Protein AF-N6UH37-F1 (afdb_monomer_lite)

Secondary structure (DSSP, 8-state):
-------PPP------------------SS----------PPPPPPEE-S-HHHHHHHTTT---SSTTEEEEEEEETTEEEEEEEEE-SSS-EEEEEETT-SBEEEEETTEEEEETT--SEE-SHHHHHHHHHHHHH--TT-TTEEE--

pLDDT: mean 76.35, std 16.7, range [33.88, 93.06]

Radius of gyration: 27.25 Å; chains: 1; bounding box: 60×64×68 Å

Sequence (149 aa):
MAAWKVRTYPGASQIKALKPQFIIKYVPSEPTYFLKMNPLKHPEDGKLKYPFDTLVKDIKNMKLPSPTWKIKVVVKSNKIASIIFTNKCVLERTVSFGAKSEFFEIVIENRPALLLGSPNTFNCVEDIEILLGIIHTINAKDCMIFYKK

Structure (mmCIF, N/CA/C/O backbone):
data_AF-N6UH37-F1
#
_entry.id   AF-N6UH37-F1
#
loop_
_atom_site.group_PDB
_atom_site.id
_atom_site.type_symbol
_atom_site.label_atom_id
_atom_site.label_alt_id
_atom_site.label_comp_id
_atom_site.label_asym_id
_atom_site.label_entity_id
_atom_site.label_seq_id
_atom_site.pdbx_PDB_ins_code
_atom_site.Cartn_x
_atom_site.Cartn_y
_atom_site.Cartn_z
_atom_site.occupancy
_atom_site.B_iso_or_equiv
_atom_site.auth_seq_id
_atom_site.auth_comp_id
_atom_site.auth_asym_id
_atom_site.auth_atom_id
_atom_site.pdbx_PDB_model_num
ATOM 1 N N . MET A 1 1 ? 46.248 26.030 -2.357 1.00 47.31 1 MET A N 1
ATOM 2 C CA . MET A 1 1 ? 45.810 27.246 -3.077 1.00 47.31 1 MET A CA 1
ATOM 3 C C . MET A 1 1 ? 45.948 27.005 -4.574 1.00 47.31 1 MET A C 1
ATOM 5 O O . MET A 1 1 ? 47.053 26.716 -5.003 1.00 47.31 1 MET A O 1
ATOM 9 N N . ALA A 1 2 ? 44.850 27.081 -5.328 1.00 33.88 2 ALA A N 1
ATOM 10 C CA . ALA A 1 2 ? 44.792 27.221 -6.794 1.00 33.88 2 ALA A CA 1
ATOM 11 C C . ALA A 1 2 ? 43.308 27.510 -7.127 1.00 33.88 2 ALA A C 1
ATOM 13 O O . ALA A 1 2 ? 42.466 26.664 -6.856 1.00 33.88 2 ALA A O 1
ATOM 14 N N . ALA A 1 3 ? 42.860 28.751 -7.346 1.00 37.09 3 ALA A N 1
ATOM 15 C CA . ALA A 1 3 ? 43.087 29.693 -8.453 1.00 37.09 3 ALA A CA 1
ATOM 16 C C . ALA A 1 3 ? 42.373 29.268 -9.754 1.00 37.09 3 ALA A C 1
ATOM 18 O O . ALA A 1 3 ? 42.922 28.559 -10.594 1.00 37.09 3 ALA A O 1
ATOM 19 N N . TRP A 1 4 ? 41.125 29.725 -9.895 1.00 34.88 4 TRP A N 1
ATOM 20 C CA . TRP A 1 4 ? 40.298 29.606 -11.097 1.00 34.88 4 TRP A CA 1
ATOM 21 C C . TRP A 1 4 ? 40.790 30.580 -12.174 1.00 34.88 4 TRP A C 1
ATOM 23 O O . TRP A 1 4 ? 41.028 31.752 -11.886 1.00 34.88 4 TRP A O 1
ATOM 33 N N . LYS A 1 5 ? 40.921 30.115 -13.422 1.00 37.03 5 LYS A N 1
ATOM 34 C CA . LYS A 1 5 ? 41.368 30.935 -14.557 1.00 37.03 5 LYS A CA 1
ATOM 35 C C . LYS A 1 5 ? 40.182 31.278 -15.459 1.00 37.03 5 LYS A C 1
ATOM 37 O O . LYS A 1 5 ? 39.749 30.457 -16.261 1.00 37.03 5 LYS A O 1
ATOM 42 N N . VAL A 1 6 ? 39.677 32.503 -15.331 1.00 48.56 6 VAL A N 1
ATOM 43 C CA . VAL A 1 6 ? 38.714 33.103 -16.265 1.00 48.56 6 VAL A CA 1
ATOM 44 C C . VAL A 1 6 ? 39.489 33.591 -17.491 1.00 48.56 6 VAL A C 1
ATOM 46 O O . VAL A 1 6 ? 40.418 34.385 -17.357 1.00 48.56 6 VAL A O 1
ATOM 49 N N . ARG A 1 7 ? 39.140 33.108 -18.690 1.00 42.34 7 ARG A N 1
ATOM 50 C CA . ARG A 1 7 ? 39.620 33.697 -19.950 1.00 42.34 7 ARG A CA 1
ATOM 51 C C . ARG A 1 7 ? 38.678 34.820 -20.363 1.00 42.34 7 ARG A C 1
ATOM 53 O O . ARG A 1 7 ? 37.542 34.557 -20.742 1.00 42.34 7 ARG A O 1
ATOM 60 N N . THR A 1 8 ? 39.177 36.047 -20.344 1.00 50.72 8 THR A N 1
ATOM 61 C CA . THR A 1 8 ? 38.647 37.154 -21.141 1.00 50.72 8 THR A CA 1
ATOM 62 C C . THR A 1 8 ? 39.390 37.194 -22.476 1.00 50.72 8 THR A C 1
ATOM 64 O O . THR A 1 8 ? 40.603 36.989 -22.526 1.00 50.72 8 THR A O 1
ATOM 67 N N . TYR A 1 9 ? 38.660 37.427 -23.568 1.00 40.78 9 TYR A N 1
ATOM 68 C CA . TYR A 1 9 ? 39.246 37.696 -24.881 1.00 40.78 9 TYR A CA 1
ATOM 69 C C . TYR A 1 9 ? 39.223 39.208 -25.148 1.00 40.78 9 TYR A C 1
ATOM 71 O O . TYR A 1 9 ? 38.202 39.847 -24.883 1.00 40.78 9 TYR A O 1
ATOM 79 N N . PRO A 1 10 ? 40.327 39.789 -25.648 1.00 45.75 10 PRO A N 1
ATOM 80 C CA . PRO A 1 10 ? 40.411 41.200 -25.985 1.00 45.75 10 PRO A CA 1
ATOM 81 C C . PRO A 1 10 ? 39.883 41.442 -27.403 1.00 45.75 10 PRO A C 1
ATOM 83 O O . PRO A 1 10 ? 39.994 40.577 -28.270 1.00 45.75 10 PRO A O 1
ATOM 86 N N . GLY A 1 11 ? 39.392 42.654 -27.658 1.00 40.00 11 GLY A N 1
ATOM 87 C CA . GLY A 1 11 ? 39.283 43.179 -29.020 1.00 40.00 11 GLY A CA 1
ATOM 88 C C . GLY A 1 11 ? 37.879 43.598 -29.429 1.00 40.00 11 GLY A C 1
ATOM 89 O O . GLY A 1 11 ? 37.255 42.973 -30.278 1.00 40.00 11 GLY A O 1
ATOM 90 N N . ALA A 1 12 ? 37.415 44.720 -28.882 1.00 48.44 12 ALA A N 1
ATOM 91 C CA . ALA A 1 12 ? 36.450 45.551 -29.582 1.00 48.44 12 ALA A CA 1
ATOM 92 C C . ALA A 1 12 ? 37.168 46.223 -30.761 1.00 48.44 12 ALA A C 1
ATOM 94 O O . ALA A 1 12 ? 38.080 47.015 -30.533 1.00 48.44 12 ALA A O 1
ATOM 95 N N . SER A 1 13 ? 36.770 45.926 -32.001 1.00 46.00 13 SER A N 1
ATOM 96 C CA . SER A 1 13 ? 36.822 46.885 -33.114 1.00 46.00 13 SER A CA 1
ATOM 97 C C . SER A 1 13 ? 36.071 46.387 -34.350 1.00 46.00 13 SER A C 1
ATOM 99 O O . SER A 1 13 ? 36.348 45.322 -34.887 1.00 46.00 13 SER A O 1
ATOM 101 N N . GLN A 1 14 ? 35.182 47.269 -34.812 1.00 42.69 14 GLN A N 1
ATOM 102 C CA . GLN A 1 14 ? 34.480 47.313 -36.098 1.00 42.69 14 GLN A CA 1
ATOM 103 C C . GLN A 1 14 ? 33.295 46.359 -36.301 1.00 42.69 14 GLN A C 1
ATOM 105 O O . GLN A 1 14 ? 33.357 45.352 -37.001 1.00 42.69 14 GLN A O 1
ATOM 110 N N . ILE A 1 15 ? 32.145 46.808 -35.791 1.00 45.28 15 ILE A N 1
ATOM 111 C CA . ILE A 1 15 ? 30.822 46.439 -36.299 1.00 45.28 15 ILE A CA 1
ATOM 112 C C . ILE A 1 15 ? 30.721 46.976 -37.738 1.00 45.28 15 ILE A C 1
ATOM 114 O O . ILE A 1 15 ? 30.307 48.111 -37.969 1.00 45.28 15 ILE A O 1
ATOM 118 N N . LYS A 1 16 ? 31.130 46.177 -38.727 1.00 44.03 16 LYS A N 1
ATOM 119 C CA . LYS A 1 16 ? 30.643 46.358 -40.099 1.00 44.03 16 LYS A CA 1
ATOM 120 C C . LYS A 1 16 ? 29.185 45.919 -40.105 1.00 44.03 16 LYS A C 1
ATOM 122 O O . LYS A 1 16 ? 28.885 44.791 -39.723 1.00 44.03 16 LYS A O 1
ATOM 127 N N . ALA A 1 17 ? 28.295 46.823 -40.505 1.00 49.41 17 ALA A N 1
ATOM 128 C CA . ALA A 1 17 ? 26.868 46.569 -40.636 1.00 49.41 17 ALA A CA 1
ATOM 129 C C . ALA A 1 17 ? 26.623 45.361 -41.557 1.00 49.41 17 ALA A C 1
ATOM 131 O O . ALA A 1 17 ? 26.672 45.464 -42.784 1.00 49.41 17 ALA A O 1
ATOM 132 N N . LEU A 1 18 ? 26.388 44.197 -40.951 1.00 45.81 18 LEU A N 1
ATOM 133 C CA . LEU A 1 18 ? 25.859 43.030 -41.636 1.00 45.81 18 LEU A CA 1
ATOM 134 C C . LEU A 1 18 ? 24.394 43.328 -41.954 1.00 45.81 18 LEU A C 1
ATOM 136 O O . LEU A 1 18 ? 23.593 43.604 -41.063 1.00 45.81 18 LEU A O 1
ATOM 140 N N . LYS A 1 19 ? 24.088 43.324 -43.255 1.00 52.97 19 LYS A N 1
ATOM 141 C CA . LYS A 1 19 ? 22.738 43.446 -43.817 1.00 52.97 19 LYS A CA 1
ATOM 142 C C . LYS A 1 19 ? 21.760 42.555 -43.039 1.00 52.97 19 LYS A C 1
ATOM 144 O O . LYS A 1 19 ? 22.164 41.463 -42.637 1.00 52.97 19 LYS A O 1
ATOM 149 N N . PRO A 1 20 ? 20.499 42.984 -42.853 1.00 48.62 20 PRO A N 1
ATOM 150 C CA . PRO A 1 20 ? 19.528 42.233 -42.072 1.00 48.62 20 PRO A CA 1
ATOM 151 C C . PRO A 1 20 ? 19.396 40.829 -42.661 1.00 48.62 20 PRO A C 1
ATOM 153 O O . PRO A 1 20 ? 18.889 40.650 -43.767 1.00 48.62 20 PRO A O 1
ATOM 156 N N . GLN A 1 21 ? 19.901 39.833 -41.932 1.00 55.97 21 GLN A N 1
ATOM 157 C CA . GLN A 1 21 ? 19.543 38.449 -42.185 1.00 55.97 21 GLN A CA 1
ATOM 158 C C . GLN A 1 21 ? 18.036 38.375 -41.988 1.00 55.97 21 GLN A C 1
ATOM 160 O O . GLN A 1 21 ? 17.519 38.792 -40.951 1.00 55.97 21 GLN A O 1
ATOM 165 N N . PHE A 1 22 ? 17.339 37.932 -43.027 1.00 47.69 22 PHE A N 1
ATOM 166 C CA . PHE A 1 22 ? 15.904 37.726 -43.013 1.00 47.69 22 PHE A CA 1
ATOM 167 C C . PHE A 1 22 ? 15.533 36.941 -41.752 1.00 47.69 22 PHE A C 1
ATOM 169 O O . PHE A 1 22 ? 15.832 35.754 -41.639 1.00 47.69 22 PHE A O 1
ATOM 176 N N . ILE A 1 23 ? 14.892 37.605 -40.789 1.00 52.12 23 ILE A N 1
ATOM 177 C CA . ILE A 1 23 ? 14.191 36.908 -39.720 1.00 52.12 23 ILE A CA 1
ATOM 178 C C . ILE A 1 23 ? 13.000 36.272 -40.422 1.00 52.12 23 ILE A C 1
ATOM 180 O O . ILE A 1 23 ? 11.993 36.937 -40.672 1.00 52.12 23 ILE A O 1
ATOM 184 N N . ILE A 1 24 ? 13.133 35.001 -40.795 1.00 53.12 24 ILE A N 1
ATOM 185 C CA . ILE A 1 24 ? 11.986 34.188 -41.175 1.00 53.12 24 ILE A CA 1
ATOM 186 C C . ILE A 1 24 ? 11.154 34.079 -39.899 1.00 53.12 24 ILE A C 1
ATOM 188 O O . ILE A 1 24 ? 11.419 33.253 -39.028 1.00 53.12 24 ILE A O 1
ATOM 192 N N . LYS A 1 25 ? 10.191 34.990 -39.736 1.00 51.72 25 LYS A N 1
ATOM 193 C CA . LYS A 1 25 ? 9.148 34.852 -38.727 1.00 51.72 25 LYS A CA 1
ATOM 194 C C . LYS A 1 25 ? 8.365 33.614 -39.130 1.00 51.72 25 LYS A C 1
ATOM 196 O O . LYS A 1 25 ? 7.561 33.669 -40.055 1.00 51.72 25 LYS A O 1
ATOM 201 N N . TYR A 1 26 ? 8.661 32.492 -38.485 1.00 58.03 26 TYR A N 1
ATOM 202 C CA . TYR A 1 26 ? 7.852 31.294 -38.607 1.00 58.03 26 TYR A CA 1
ATOM 203 C C . TYR A 1 26 ? 6.465 31.635 -38.060 1.00 58.03 26 TYR A C 1
ATOM 205 O O . TYR A 1 26 ? 6.275 31.770 -36.852 1.00 58.03 26 TYR A O 1
ATOM 213 N N . VAL A 1 27 ? 5.528 31.875 -38.971 1.00 64.44 27 VAL A N 1
ATOM 214 C CA . VAL A 1 27 ? 4.110 32.005 -38.660 1.00 64.44 27 VAL A CA 1
ATOM 215 C C . VAL A 1 27 ? 3.527 30.626 -38.937 1.00 64.44 27 VAL A C 1
ATOM 217 O O . VAL A 1 27 ? 3.386 30.274 -40.108 1.00 64.44 27 VAL A O 1
ATOM 220 N N . PRO A 1 28 ? 3.278 29.800 -37.907 1.00 60.84 28 PRO A N 1
ATOM 221 C CA . PRO A 1 28 ? 2.674 28.497 -38.128 1.00 60.84 28 PRO A CA 1
ATOM 222 C C . PRO A 1 28 ? 1.310 28.697 -38.799 1.00 60.84 28 PRO A C 1
ATOM 224 O O . PRO A 1 28 ? 0.461 29.426 -38.290 1.00 60.84 28 PRO A O 1
ATOM 227 N N . SER A 1 29 ? 1.120 28.074 -39.963 1.00 68.50 29 SER A N 1
ATOM 228 C CA . SER A 1 29 ? -0.144 28.085 -40.714 1.00 68.50 29 SER A CA 1
ATOM 229 C C . SER A 1 29 ? -1.237 27.245 -40.047 1.00 68.50 29 SER A C 1
ATOM 231 O O . SER A 1 29 ? -2.399 27.331 -40.426 1.00 68.50 29 SER A O 1
ATOM 233 N N . GLU A 1 30 ? -0.862 26.442 -39.052 1.00 71.31 30 GLU A N 1
ATOM 234 C CA . GLU A 1 30 ? -1.721 25.511 -38.330 1.00 71.31 30 GLU A CA 1
ATOM 235 C C . GLU A 1 30 ? -1.648 25.772 -36.819 1.00 71.31 30 GLU A C 1
ATOM 237 O O . GLU A 1 30 ? -0.621 26.254 -36.321 1.00 71.31 30 GLU A O 1
ATOM 242 N N . PRO A 1 31 ? -2.716 25.469 -36.056 1.00 71.88 31 PRO A N 1
ATOM 243 C CA . PRO A 1 31 ? -2.710 25.650 -34.612 1.00 71.88 31 PRO A CA 1
ATOM 244 C C . PRO A 1 31 ? -1.573 24.836 -33.989 1.00 71.88 31 PRO A C 1
ATOM 246 O O . PRO A 1 31 ? -1.576 23.608 -33.983 1.00 71.88 31 PRO A O 1
ATOM 249 N N . THR A 1 32 ? -0.569 25.537 -33.461 1.00 71.44 32 THR A N 1
ATOM 250 C CA . THR A 1 32 ? 0.526 24.900 -32.733 1.00 71.44 32 THR A CA 1
ATOM 251 C C . THR A 1 32 ? 0.036 24.580 -31.331 1.00 71.44 32 THR A C 1
ATOM 253 O O . THR A 1 32 ? -0.192 25.475 -30.515 1.00 71.44 32 THR A O 1
ATOM 256 N N . TYR A 1 33 ? -0.146 23.295 -31.053 1.00 71.62 33 TYR A N 1
ATOM 257 C CA . TYR A 1 33 ? -0.504 22.824 -29.726 1.00 71.62 33 TYR A CA 1
ATOM 258 C C . TYR A 1 33 ? 0.766 22.657 -28.899 1.00 71.62 33 TYR A C 1
ATOM 260 O O . TYR A 1 33 ? 1.649 21.870 -29.233 1.00 71.62 33 TYR A O 1
ATOM 268 N N . PHE A 1 34 ? 0.853 23.401 -27.802 1.00 72.44 34 PHE A N 1
ATOM 269 C CA . PHE A 1 34 ? 1.912 23.227 -26.820 1.00 72.44 34 PHE A CA 1
ATOM 270 C C . PHE A 1 34 ? 1.395 22.365 -25.673 1.00 72.44 34 PHE A C 1
ATOM 272 O O . PHE A 1 34 ? 0.329 22.631 -25.112 1.00 72.44 34 PHE A O 1
ATOM 279 N N . LEU A 1 35 ? 2.179 21.364 -25.275 1.00 55.91 35 LEU A N 1
ATOM 280 C CA . LEU A 1 35 ? 1.987 20.688 -23.998 1.00 55.91 35 LEU A CA 1
ATOM 281 C C . LEU A 1 35 ? 2.326 21.679 -22.883 1.00 55.91 35 LEU A C 1
ATOM 283 O O . LEU A 1 35 ? 3.492 21.928 -22.573 1.00 55.91 35 LEU A O 1
ATOM 287 N N . LYS A 1 36 ? 1.291 22.280 -22.293 1.00 65.44 36 LYS A N 1
ATOM 288 C CA . LYS A 1 36 ? 1.440 23.116 -21.104 1.00 65.44 36 LYS A CA 1
ATOM 289 C C . LYS A 1 36 ? 1.779 22.208 -19.925 1.00 65.44 36 LYS A C 1
ATOM 291 O O . LYS A 1 36 ? 0.900 21.619 -19.302 1.00 65.44 36 LYS A O 1
ATOM 296 N N . MET A 1 37 ? 3.069 22.093 -19.637 1.00 60.53 37 MET A N 1
ATOM 297 C CA . MET A 1 37 ? 3.564 21.417 -18.444 1.00 60.53 37 MET A CA 1
ATOM 298 C C . MET A 1 37 ? 3.121 22.246 -17.235 1.00 60.53 37 MET A C 1
ATOM 300 O O . MET A 1 37 ? 3.612 23.355 -17.020 1.00 60.53 37 MET A O 1
ATOM 304 N N . ASN A 1 38 ? 2.146 21.748 -16.475 1.00 57.16 38 ASN A N 1
ATOM 305 C CA . ASN A 1 38 ? 1.820 22.352 -15.189 1.00 57.16 38 ASN A CA 1
ATOM 306 C C . ASN A 1 38 ? 3.056 22.275 -14.278 1.00 57.16 38 ASN A C 1
ATOM 308 O O . ASN A 1 38 ? 3.804 21.295 -14.363 1.00 57.16 38 ASN A O 1
ATOM 312 N N . PRO A 1 39 ? 3.286 23.276 -13.40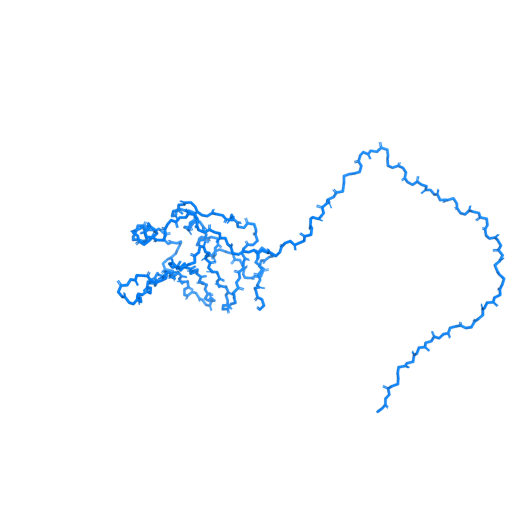7 1.00 58.53 39 PRO A N 1
ATOM 313 C CA . PRO A 1 39 ? 4.337 23.176 -12.405 1.00 58.53 39 PRO A CA 1
ATOM 314 C C . PRO A 1 39 ? 4.142 21.874 -11.624 1.00 58.53 39 PRO A C 1
ATOM 316 O O . PRO A 1 39 ? 3.032 21.587 -11.168 1.00 58.53 39 PRO A O 1
ATOM 319 N N . LEU A 1 40 ? 5.213 21.078 -11.542 1.00 53.66 40 LEU A N 1
ATOM 320 C CA . LEU A 1 40 ? 5.254 19.800 -10.837 1.00 53.66 40 LEU A CA 1
ATOM 321 C C . LEU A 1 40 ? 4.804 20.023 -9.390 1.00 53.66 40 LEU A C 1
ATOM 323 O O . LEU A 1 40 ? 5.579 20.470 -8.549 1.00 53.66 40 LEU A O 1
ATOM 327 N N . LYS A 1 41 ? 3.535 19.728 -9.100 1.00 58.81 41 LYS A N 1
ATOM 328 C CA . LYS A 1 41 ? 3.111 19.476 -7.726 1.00 58.81 41 LYS A CA 1
ATOM 329 C C . LYS A 1 41 ? 3.758 18.157 -7.331 1.00 58.81 41 LYS A C 1
ATOM 331 O O . LYS A 1 41 ? 3.692 17.197 -8.101 1.00 58.81 41 LYS A O 1
ATOM 336 N N . HIS A 1 42 ? 4.431 18.129 -6.185 1.00 61.66 42 HIS A N 1
ATOM 337 C CA . HIS A 1 42 ? 4.971 16.881 -5.669 1.00 61.66 42 HIS A CA 1
ATOM 338 C C . HIS A 1 42 ? 3.839 15.851 -5.565 1.00 61.66 42 HIS A C 1
ATOM 340 O O . HIS A 1 42 ? 2.725 16.223 -5.185 1.00 61.66 42 HIS A O 1
ATOM 346 N N . PRO A 1 43 ? 4.082 14.587 -5.947 1.00 63.78 43 PRO A N 1
ATOM 347 C CA . PRO A 1 43 ? 3.119 13.538 -5.675 1.00 63.78 43 PRO A CA 1
ATOM 348 C C . PRO A 1 43 ? 2.956 13.447 -4.152 1.00 63.78 43 PRO A C 1
ATOM 350 O O . PRO A 1 43 ? 3.936 13.350 -3.416 1.00 63.78 43 PRO A O 1
ATOM 353 N N . GLU A 1 44 ? 1.718 13.562 -3.692 1.00 67.75 44 GLU A N 1
ATOM 354 C CA . GLU A 1 44 ? 1.330 13.319 -2.303 1.00 67.75 44 GLU A CA 1
ATOM 355 C C . GLU A 1 44 ? 0.899 11.850 -2.183 1.00 67.75 44 GLU A C 1
ATOM 357 O O . GLU A 1 44 ? 0.591 11.200 -3.189 1.00 67.75 44 GLU A O 1
ATOM 362 N N . ASP A 1 45 ? 0.869 11.315 -0.963 1.00 69.50 45 ASP A N 1
ATOM 363 C CA . ASP A 1 45 ? 0.269 10.002 -0.727 1.00 69.50 45 ASP A CA 1
ATOM 364 C C . ASP A 1 45 ? -1.222 10.024 -1.117 1.00 69.50 45 ASP A C 1
ATOM 366 O O . ASP A 1 45 ? -1.900 11.054 -1.036 1.00 69.50 45 ASP A O 1
ATOM 370 N N . GLY A 1 46 ? -1.762 8.886 -1.556 1.00 68.06 46 GLY A N 1
ATOM 371 C CA . GLY A 1 46 ? -3.185 8.810 -1.877 1.00 68.06 46 GLY A CA 1
ATOM 372 C C . GLY A 1 46 ? -4.039 8.825 -0.604 1.00 68.06 46 GLY A C 1
ATOM 373 O O . GLY A 1 46 ? -3.680 8.250 0.426 1.00 68.06 46 GLY A O 1
ATOM 374 N N . LYS A 1 47 ? -5.191 9.489 -0.675 1.00 75.69 47 LYS A N 1
ATOM 375 C CA . LYS A 1 47 ? -6.138 9.634 0.428 1.00 75.69 47 LYS A CA 1
ATOM 376 C C . LYS A 1 47 ? -7.071 8.423 0.517 1.00 75.69 47 LYS A C 1
ATOM 378 O O . LYS A 1 47 ? -7.769 8.057 -0.419 1.00 75.69 47 LYS A O 1
ATOM 383 N N . LEU A 1 48 ? -7.171 7.822 1.682 1.00 75.50 48 LEU A N 1
ATOM 384 C CA . LEU A 1 48 ? -8.172 6.838 2.030 1.00 75.50 48 LEU A CA 1
ATOM 385 C C . LEU A 1 48 ? -9.490 7.580 2.326 1.00 75.50 48 LEU A C 1
ATOM 387 O O . LEU A 1 48 ? -9.677 8.135 3.405 1.00 75.50 48 LEU A O 1
ATOM 391 N N . LYS A 1 49 ? -10.427 7.602 1.367 1.00 76.44 49 LYS A N 1
ATOM 392 C CA . LYS A 1 49 ? -11.834 7.988 1.628 1.00 76.44 49 LYS A CA 1
ATOM 393 C C . LYS A 1 49 ? -12.648 6.824 2.204 1.00 76.44 49 LYS A C 1
ATOM 395 O O . LYS A 1 49 ? -13.867 6.901 2.328 1.00 76.44 49 LYS A O 1
ATOM 400 N N . TYR A 1 50 ? -11.947 5.761 2.568 1.00 76.38 50 TYR A N 1
ATOM 401 C CA . TYR A 1 50 ? -12.475 4.536 3.110 1.00 76.38 50 TYR A CA 1
ATOM 402 C C . TYR A 1 50 ? -12.244 4.492 4.629 1.00 76.38 50 TYR A C 1
ATOM 404 O O . TYR A 1 50 ? -11.092 4.549 5.063 1.00 76.38 50 TYR A O 1
ATOM 412 N N . PRO A 1 51 ? -13.290 4.436 5.475 1.00 83.81 51 PRO A N 1
ATOM 413 C CA . PRO A 1 51 ? -13.101 4.472 6.921 1.00 83.81 51 PRO A CA 1
ATOM 414 C C . PRO A 1 51 ? -12.219 3.317 7.406 1.00 83.81 51 PRO A C 1
ATOM 416 O O . PRO A 1 51 ? -12.461 2.154 7.079 1.00 83.81 51 PRO A O 1
ATOM 419 N N . PHE A 1 52 ? -11.219 3.632 8.233 1.00 86.00 52 PHE A N 1
ATOM 420 C CA . PHE A 1 52 ? -10.269 2.640 8.744 1.00 86.00 52 PHE A CA 1
ATOM 421 C C . PHE A 1 52 ? -10.961 1.493 9.501 1.00 86.00 52 PHE A C 1
ATOM 423 O O . PHE A 1 52 ? -10.572 0.336 9.372 1.00 86.00 52 PHE A O 1
ATOM 430 N N . ASP A 1 53 ? -12.037 1.785 10.235 1.00 85.88 53 ASP A N 1
ATOM 431 C CA . ASP A 1 53 ? -12.821 0.764 10.940 1.00 85.88 53 ASP A CA 1
ATOM 432 C C . ASP A 1 53 ? -13.517 -0.219 9.986 1.00 85.88 53 ASP A C 1
ATOM 434 O O . ASP A 1 53 ? -13.695 -1.391 10.325 1.00 85.88 53 ASP A O 1
ATOM 438 N N . THR A 1 54 ? -13.901 0.234 8.790 1.00 86.62 54 THR A N 1
ATOM 439 C CA . THR A 1 54 ? -14.468 -0.632 7.749 1.00 86.62 54 THR A CA 1
ATOM 440 C C . THR A 1 54 ? -13.366 -1.486 7.125 1.00 86.62 54 THR A C 1
ATOM 442 O O . THR A 1 54 ? -13.518 -2.702 7.030 1.00 86.62 54 THR A O 1
ATOM 445 N N . LEU A 1 55 ? -12.198 -0.895 6.844 1.00 86.81 55 LEU A N 1
ATOM 446 C CA . LEU A 1 55 ? -11.014 -1.631 6.383 1.00 86.81 55 LEU A CA 1
ATOM 447 C C . LEU A 1 55 ? -10.623 -2.768 7.333 1.00 86.81 55 LEU A C 1
ATOM 449 O O . LEU A 1 55 ? -10.351 -3.882 6.894 1.00 86.81 55 LEU A O 1
ATOM 453 N N . VAL A 1 56 ? -10.641 -2.512 8.640 1.00 88.62 56 VAL A N 1
ATOM 454 C CA . VAL A 1 56 ? -10.363 -3.520 9.671 1.00 88.62 56 VAL A CA 1
ATOM 455 C C . VAL A 1 56 ? -11.326 -4.710 9.604 1.00 88.62 56 VAL A C 1
ATOM 457 O O . VAL A 1 56 ? -10.915 -5.842 9.869 1.00 88.62 56 VAL A O 1
ATOM 460 N N . LYS A 1 57 ? -12.607 -4.479 9.301 1.00 88.75 57 LYS A N 1
ATOM 461 C CA . LYS A 1 57 ? -13.607 -5.554 9.214 1.00 88.75 57 LYS A CA 1
ATOM 462 C C . LYS A 1 57 ? -13.399 -6.392 7.960 1.00 88.75 57 LYS A C 1
ATOM 464 O O . LYS A 1 57 ? -13.427 -7.622 8.040 1.00 88.75 57 LYS A O 1
ATOM 469 N N . ASP A 1 58 ? -13.117 -5.731 6.848 1.00 88.25 58 ASP A N 1
ATOM 470 C CA . ASP A 1 58 ? -13.092 -6.384 5.544 1.00 88.25 58 ASP A CA 1
ATOM 471 C C . ASP A 1 58 ? -11.761 -7.041 5.212 1.00 88.25 58 ASP A C 1
ATOM 473 O O . ASP A 1 58 ? -11.706 -7.924 4.358 1.00 88.25 58 ASP A O 1
ATOM 477 N N . ILE A 1 59 ? -10.700 -6.708 5.947 1.00 88.56 59 ILE A N 1
ATOM 478 C CA . ILE A 1 59 ? -9.381 -7.309 5.744 1.00 88.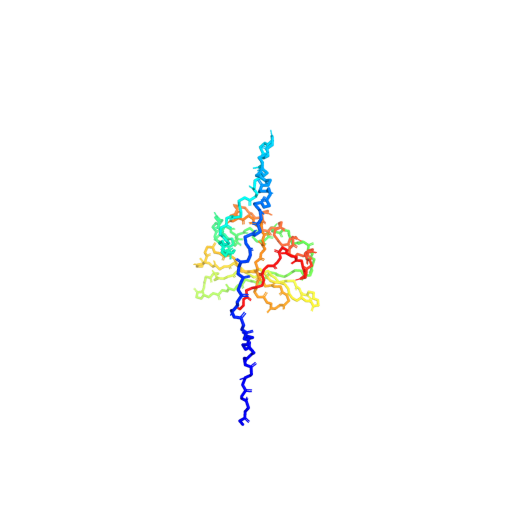56 59 ILE A CA 1
ATOM 479 C C . ILE A 1 59 ? -9.379 -8.837 5.847 1.00 88.56 59 ILE A C 1
ATOM 481 O O . ILE A 1 59 ? -8.522 -9.499 5.269 1.00 88.56 59 ILE A O 1
ATOM 485 N N . LYS A 1 60 ? -10.343 -9.409 6.578 1.00 85.00 60 LYS A N 1
ATOM 486 C CA . LYS A 1 60 ? -10.515 -10.861 6.712 1.00 85.00 60 LYS A CA 1
ATOM 487 C C . LYS A 1 60 ? -10.974 -11.523 5.413 1.00 85.00 60 LYS A C 1
ATOM 489 O O . LYS A 1 60 ? -10.669 -12.691 5.203 1.00 85.00 60 LYS A O 1
ATOM 494 N N . ASN A 1 61 ? -11.704 -10.785 4.580 1.00 86.50 61 ASN A N 1
ATOM 495 C CA . ASN A 1 61 ? -12.266 -11.259 3.316 1.00 86.50 61 ASN A CA 1
ATOM 496 C C . ASN A 1 61 ? -11.429 -10.823 2.106 1.00 86.50 61 ASN A C 1
ATOM 498 O O . ASN A 1 61 ? -11.759 -11.172 0.975 1.00 86.50 61 ASN A O 1
ATOM 502 N N . MET A 1 62 ? -10.361 -10.062 2.346 1.00 87.12 62 MET A N 1
ATOM 503 C CA . MET A 1 62 ? -9.531 -9.487 1.304 1.00 87.12 62 MET A CA 1
ATOM 504 C C . MET A 1 62 ? -8.710 -10.558 0.582 1.00 87.12 62 MET A C 1
ATOM 506 O O . MET A 1 62 ? -8.082 -11.426 1.201 1.00 87.12 62 MET A O 1
ATOM 510 N N . LYS A 1 63 ? -8.667 -10.462 -0.743 1.00 88.12 63 LYS A N 1
ATOM 511 C CA . LYS A 1 63 ? -7.865 -11.323 -1.607 1.00 88.12 63 LYS A CA 1
ATOM 512 C C . LYS A 1 63 ? -6.470 -10.741 -1.759 1.00 88.12 63 LYS A C 1
ATOM 514 O O . LYS A 1 63 ? -6.249 -9.721 -2.406 1.00 88.12 63 LYS A O 1
ATOM 519 N N . LEU A 1 64 ? -5.497 -11.427 -1.170 1.00 89.06 64 LEU A N 1
ATOM 520 C CA . LEU A 1 64 ? -4.095 -11.104 -1.389 1.00 89.06 64 LEU A CA 1
ATOM 521 C C . LEU A 1 64 ? -3.661 -11.571 -2.786 1.00 89.06 64 LEU A C 1
ATOM 523 O O . LEU A 1 64 ? -4.033 -12.668 -3.203 1.00 89.06 64 LEU A O 1
ATOM 527 N N . PRO A 1 65 ? -2.825 -10.795 -3.495 1.00 88.00 65 PRO A N 1
ATOM 528 C CA . PRO A 1 65 ? -2.446 -11.112 -4.873 1.00 88.00 65 PRO A CA 1
ATOM 529 C C . PRO A 1 65 ? -1.513 -12.331 -4.980 1.00 88.00 65 PRO A C 1
ATOM 531 O O . PRO A 1 65 ? -1.371 -12.907 -6.053 1.00 88.00 65 PRO A O 1
ATOM 534 N N . SER A 1 66 ?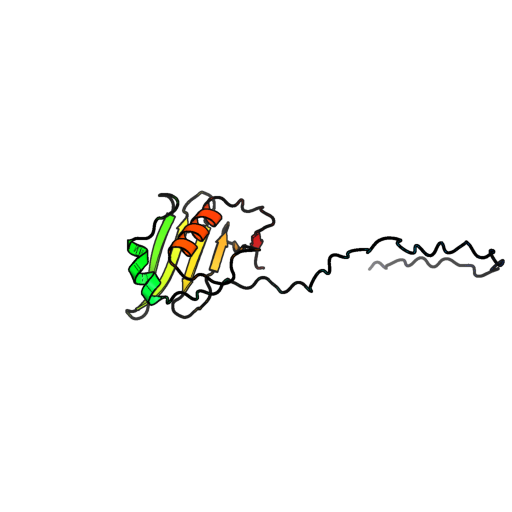 -0.855 -12.731 -3.887 1.00 86.94 66 SER A N 1
ATOM 535 C CA . SER A 1 66 ? 0.008 -13.915 -3.825 1.00 86.94 66 SER A CA 1
ATOM 536 C C . SER A 1 66 ? 0.146 -14.408 -2.377 1.00 86.94 66 SER A C 1
ATOM 538 O O . SER A 1 66 ? 0.106 -13.583 -1.459 1.00 86.94 66 SER A O 1
ATOM 540 N N . PRO A 1 67 ? 0.378 -15.717 -2.139 1.00 83.69 67 PRO A N 1
ATOM 541 C CA . PRO A 1 67 ? 0.637 -16.268 -0.803 1.00 83.69 67 PRO A CA 1
ATOM 542 C C . PRO A 1 67 ? 1.894 -15.702 -0.117 1.00 83.69 67 PRO A C 1
ATOM 544 O O . PRO A 1 67 ? 2.098 -15.926 1.077 1.00 83.69 67 PRO A O 1
ATOM 547 N N . THR A 1 68 ? 2.751 -14.970 -0.836 1.00 88.25 68 THR A N 1
ATOM 548 C CA . THR A 1 68 ? 3.921 -14.294 -0.251 1.00 88.25 68 THR A CA 1
ATOM 549 C C . THR A 1 68 ? 3.556 -13.049 0.560 1.00 88.25 68 THR A C 1
ATOM 551 O O . THR A 1 68 ? 4.376 -12.570 1.354 1.00 88.25 68 THR A O 1
ATOM 554 N N . TRP A 1 69 ? 2.340 -12.527 0.382 1.00 91.25 69 TRP A N 1
ATOM 555 C CA . TRP A 1 69 ? 1.830 -11.393 1.139 1.00 91.25 69 TRP A CA 1
ATOM 556 C C . TRP A 1 69 ? 1.349 -11.814 2.523 1.00 91.25 69 TRP A C 1
ATOM 558 O O . TRP A 1 69 ? 0.692 -12.837 2.708 1.00 91.25 69 TRP A O 1
ATOM 568 N N . LYS A 1 70 ? 1.665 -10.988 3.516 1.00 91.00 70 LYS A N 1
ATOM 569 C CA . LYS A 1 70 ? 1.235 -11.148 4.901 1.00 91.00 70 LYS A CA 1
ATOM 570 C C . LYS A 1 70 ? 0.599 -9.865 5.391 1.00 91.00 70 LYS A C 1
ATOM 572 O O . LYS A 1 70 ? 1.074 -8.776 5.083 1.00 91.00 70 LYS A O 1
ATOM 577 N N . ILE A 1 71 ? -0.440 -10.017 6.197 1.00 92.06 71 ILE A N 1
ATOM 578 C CA . ILE A 1 71 ? -1.137 -8.911 6.841 1.00 92.06 71 ILE A CA 1
ATOM 579 C C . ILE A 1 71 ? -0.692 -8.869 8.298 1.00 92.06 71 ILE A C 1
ATOM 581 O O . ILE A 1 71 ? -0.824 -9.852 9.029 1.00 92.06 71 ILE A O 1
ATOM 585 N N . LYS A 1 72 ? -0.153 -7.734 8.726 1.00 91.25 72 LYS A N 1
ATOM 586 C CA . LYS A 1 72 ? 0.206 -7.454 10.112 1.00 91.25 72 LYS A CA 1
ATOM 587 C C . LYS A 1 72 ? -0.702 -6.353 10.635 1.00 91.25 72 LYS A C 1
ATOM 589 O O . LYS A 1 72 ? -0.683 -5.232 10.139 1.00 91.25 72 LYS A O 1
ATOM 594 N N . VAL A 1 73 ? -1.467 -6.671 11.669 1.00 91.19 73 VAL A N 1
ATOM 595 C CA . VAL A 1 73 ? -2.315 -5.707 12.372 1.00 91.19 73 VAL A CA 1
ATOM 596 C C . VAL A 1 73 ? -1.578 -5.254 13.628 1.00 91.19 73 VAL A C 1
ATOM 598 O O . VAL A 1 73 ? -1.178 -6.079 14.449 1.00 91.19 73 VAL A O 1
ATOM 601 N N . VAL A 1 74 ? -1.360 -3.950 13.772 1.00 90.56 74 VAL A N 1
ATOM 602 C CA . VAL A 1 74 ? -0.700 -3.352 14.938 1.00 90.56 74 VAL A CA 1
ATOM 603 C C . VAL A 1 74 ? -1.767 -2.791 15.865 1.00 90.56 74 VAL A C 1
ATOM 605 O O . VAL A 1 74 ? -2.573 -1.955 15.461 1.00 90.56 74 VAL A O 1
ATOM 608 N N . VAL A 1 75 ? -1.756 -3.222 17.124 1.00 89.88 75 VAL A N 1
ATOM 609 C CA . VAL A 1 75 ? -2.698 -2.780 18.160 1.00 89.88 75 VAL A CA 1
ATOM 610 C C . VAL A 1 75 ? -1.955 -1.915 19.176 1.00 89.88 75 VAL A C 1
ATOM 612 O O . VAL A 1 75 ? -0.900 -2.306 19.673 1.00 89.88 75 VAL A O 1
ATOM 615 N N . LYS A 1 76 ? -2.497 -0.738 19.498 1.00 89.25 76 LYS A N 1
ATOM 616 C CA . LYS A 1 76 ? -1.972 0.178 20.521 1.00 89.25 76 LYS A CA 1
ATOM 617 C C . LYS A 1 76 ? -3.114 0.629 21.427 1.00 89.25 76 LYS A C 1
ATOM 619 O O . LYS A 1 76 ? -4.163 1.033 20.939 1.00 89.25 76 LYS A O 1
ATOM 624 N N . SER A 1 77 ? -2.915 0.565 22.744 1.00 87.62 77 SER A N 1
ATOM 625 C CA . SER A 1 77 ? -3.929 0.972 23.735 1.00 87.62 77 SER A CA 1
ATOM 626 C C . SER A 1 77 ? -5.295 0.299 23.513 1.00 87.62 77 SER A C 1
ATOM 628 O O . SER A 1 77 ? -6.332 0.954 23.547 1.00 87.62 77 SER A O 1
ATOM 630 N N . ASN A 1 78 ? -5.280 -1.012 23.249 1.00 85.81 78 ASN A N 1
ATOM 631 C CA . ASN A 1 78 ? -6.469 -1.837 22.997 1.00 85.81 78 ASN A CA 1
ATOM 632 C C . ASN A 1 78 ? -7.300 -1.443 21.753 1.00 85.81 78 ASN A C 1
ATOM 634 O O . ASN A 1 78 ? -8.450 -1.852 21.619 1.00 85.81 78 ASN A O 1
ATOM 638 N N . LYS A 1 79 ? -6.728 -0.652 20.835 1.00 86.06 79 LYS A N 1
ATOM 639 C CA . LYS A 1 79 ? -7.329 -0.286 19.543 1.00 86.06 79 LYS A CA 1
ATOM 640 C C . LYS A 1 79 ? -6.367 -0.597 18.401 1.00 86.06 79 LYS A C 1
ATOM 642 O O . LYS A 1 79 ? -5.150 -0.527 18.573 1.00 86.06 79 LYS A O 1
ATOM 647 N N . ILE A 1 80 ? -6.897 -0.936 17.229 1.00 88.38 80 ILE A N 1
ATOM 648 C CA . ILE A 1 80 ? -6.068 -1.163 16.040 1.00 88.38 80 ILE A CA 1
ATOM 649 C C . ILE A 1 80 ? -5.513 0.187 15.582 1.00 88.38 80 ILE A C 1
ATOM 651 O O . ILE A 1 80 ? -6.260 1.126 15.327 1.00 88.38 80 ILE A O 1
ATOM 655 N N . ALA A 1 81 ? -4.189 0.291 15.545 1.00 89.31 81 ALA A N 1
ATOM 656 C CA . ALA A 1 81 ? -3.463 1.516 15.240 1.00 89.31 81 ALA A CA 1
ATOM 657 C C . ALA A 1 81 ? -3.008 1.570 13.781 1.00 89.31 81 ALA A C 1
ATOM 659 O O . ALA A 1 81 ? -3.010 2.647 13.186 1.00 89.31 81 ALA A O 1
ATOM 660 N N . SER A 1 82 ? -2.618 0.429 13.211 1.00 91.75 82 SER A N 1
ATOM 661 C CA . SER A 1 82 ? -2.269 0.333 11.798 1.00 91.75 82 SER A CA 1
ATOM 662 C C . SER A 1 82 ? -2.449 -1.074 11.245 1.00 91.75 82 SER A C 1
ATOM 664 O O . SER A 1 82 ? -2.460 -2.070 11.974 1.00 91.75 82 SER A O 1
ATOM 666 N N . ILE A 1 83 ? -2.587 -1.135 9.930 1.00 91.69 83 ILE A N 1
ATOM 667 C CA . ILE A 1 83 ? -2.608 -2.349 9.127 1.00 91.69 83 ILE A CA 1
ATOM 668 C C . ILE A 1 83 ? -1.429 -2.260 8.169 1.00 91.69 83 ILE A C 1
ATOM 670 O O . ILE A 1 83 ? -1.249 -1.242 7.509 1.00 91.69 83 ILE A O 1
ATOM 674 N N . ILE A 1 84 ? -0.623 -3.311 8.098 1.00 92.75 84 ILE A N 1
ATOM 675 C CA . ILE A 1 84 ? 0.560 -3.366 7.246 1.00 92.75 84 ILE A CA 1
ATOM 676 C C . ILE A 1 84 ? 0.473 -4.621 6.388 1.00 92.75 84 ILE A C 1
ATOM 678 O O . ILE A 1 84 ? 0.433 -5.737 6.904 1.00 92.75 84 ILE A O 1
ATOM 682 N N . PHE A 1 85 ? 0.472 -4.435 5.078 1.00 93.06 85 PHE A N 1
ATOM 683 C CA . PHE A 1 85 ? 0.619 -5.495 4.096 1.00 93.06 85 PHE A CA 1
ATOM 684 C C . PHE A 1 85 ? 2.095 -5.602 3.737 1.00 93.06 85 PHE A C 1
ATOM 686 O O . PHE A 1 85 ? 2.694 -4.609 3.341 1.00 93.06 85 PHE A O 1
ATOM 693 N N . THR A 1 86 ? 2.685 -6.784 3.872 1.00 92.19 86 THR A N 1
ATOM 694 C CA . THR A 1 86 ? 4.105 -7.027 3.595 1.00 92.19 86 THR A CA 1
ATOM 695 C C . THR A 1 86 ? 4.256 -8.185 2.627 1.00 92.19 86 THR A C 1
ATOM 697 O O . THR A 1 86 ? 3.794 -9.290 2.909 1.00 92.19 86 THR A O 1
ATOM 700 N N . ASN A 1 87 ? 4.964 -7.969 1.526 1.00 90.62 87 ASN A N 1
ATOM 701 C CA . ASN A 1 87 ? 5.389 -9.022 0.615 1.00 90.62 87 ASN A CA 1
ATOM 702 C C . ASN A 1 87 ? 6.821 -9.456 0.957 1.00 90.62 87 ASN A C 1
ATOM 704 O O . ASN A 1 87 ? 7.756 -8.670 0.805 1.00 90.62 87 ASN A O 1
ATOM 708 N N . LYS A 1 88 ? 6.995 -10.707 1.400 1.00 80.81 88 LYS A N 1
ATOM 709 C CA . LYS A 1 88 ? 8.290 -11.257 1.850 1.00 80.81 88 LYS A CA 1
ATOM 710 C C . LYS A 1 88 ? 9.186 -11.804 0.725 1.00 80.81 88 LYS A C 1
ATOM 712 O O . LYS A 1 88 ? 9.974 -12.718 0.958 1.00 80.81 88 LYS A O 1
ATOM 717 N N . CYS A 1 89 ? 9.063 -11.296 -0.497 1.00 74.62 89 CYS A N 1
ATOM 718 C CA . CYS A 1 89 ? 10.010 -11.636 -1.560 1.00 74.62 89 CYS A CA 1
ATOM 719 C C . CYS A 1 89 ? 11.417 -11.076 -1.258 1.00 74.62 89 CYS A C 1
ATOM 721 O O . CYS A 1 89 ? 11.593 -10.299 -0.324 1.00 74.62 89 CYS A O 1
ATOM 723 N N . VAL A 1 90 ? 12.416 -11.457 -2.071 1.00 64.06 90 VAL A N 1
ATOM 724 C CA . VAL A 1 90 ? 13.838 -11.037 -1.958 1.00 64.06 90 VAL A CA 1
ATOM 725 C C . VAL A 1 90 ? 14.003 -9.521 -1.762 1.00 64.06 90 VAL A C 1
ATOM 727 O O . VAL A 1 90 ? 14.955 -9.071 -1.134 1.00 64.06 90 VAL A O 1
ATOM 730 N N . LEU A 1 91 ? 13.047 -8.744 -2.268 1.00 71.31 91 LEU A N 1
ATOM 731 C CA . LEU A 1 91 ? 12.938 -7.309 -2.078 1.00 71.31 91 LEU A CA 1
ATOM 732 C C . LEU 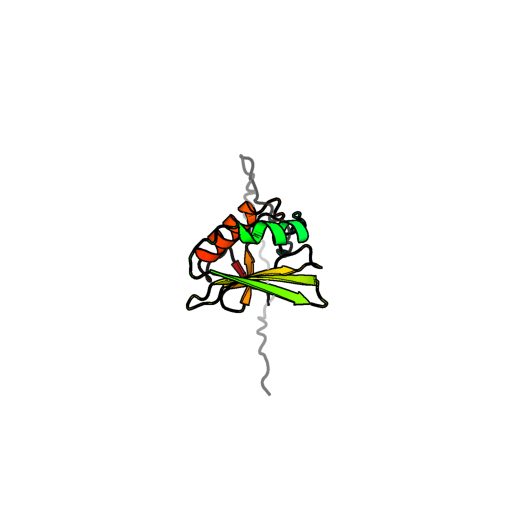A 1 91 ? 11.604 -7.008 -1.395 1.00 71.31 91 LEU A C 1
ATOM 734 O O . LEU A 1 91 ? 10.539 -7.216 -1.984 1.00 71.31 91 LEU A O 1
ATOM 738 N N . GLU A 1 92 ? 11.674 -6.561 -0.142 1.00 82.25 92 GLU A N 1
ATOM 739 C CA . GLU A 1 92 ? 10.494 -6.324 0.684 1.00 82.25 92 GLU A CA 1
ATOM 740 C C . GLU A 1 92 ? 9.673 -5.160 0.118 1.00 82.25 92 GLU A C 1
ATOM 742 O O . GLU A 1 92 ? 10.201 -4.096 -0.232 1.00 82.25 92 GLU A O 1
ATOM 747 N N . ARG A 1 93 ? 8.364 -5.386 0.003 1.00 90.50 93 ARG A N 1
ATOM 748 C CA . ARG A 1 93 ? 7.391 -4.362 -0.383 1.00 90.50 93 ARG A CA 1
ATOM 749 C C . ARG A 1 93 ? 6.331 -4.279 0.686 1.00 90.50 93 ARG A C 1
ATOM 751 O O . ARG A 1 93 ? 5.820 -5.320 1.110 1.00 90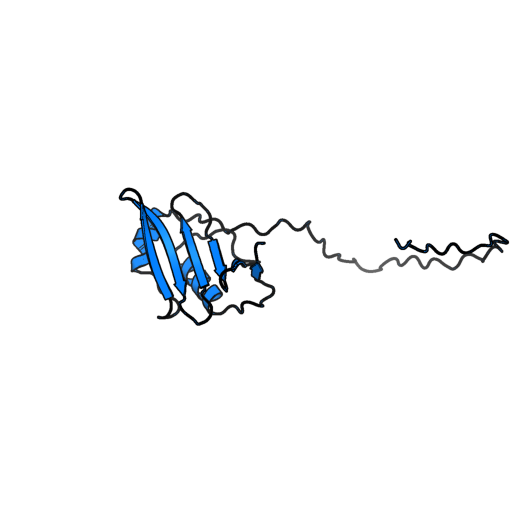.50 93 ARG A O 1
ATOM 758 N N . THR A 1 94 ? 5.996 -3.071 1.109 1.00 91.81 94 THR A N 1
ATOM 759 C CA . THR A 1 94 ? 4.973 -2.868 2.125 1.00 91.81 94 THR A CA 1
ATOM 760 C C . THR A 1 94 ? 3.994 -1.776 1.746 1.00 91.81 94 THR A C 1
ATOM 762 O O . THR A 1 94 ? 4.327 -0.832 1.032 1.00 91.81 94 THR A O 1
ATOM 765 N N . VAL A 1 95 ? 2.768 -1.941 2.232 1.00 91.75 95 VAL A N 1
ATOM 766 C CA . VAL A 1 95 ? 1.724 -0.919 2.203 1.00 91.75 95 VAL A CA 1
ATOM 767 C C . VAL A 1 95 ? 1.163 -0.798 3.605 1.00 91.75 95 VAL A C 1
ATOM 769 O O . VAL A 1 95 ? 0.705 -1.796 4.168 1.00 91.75 95 VAL A O 1
ATOM 772 N N . SER A 1 96 ? 1.219 0.393 4.188 1.00 91.62 96 SER A N 1
ATOM 773 C CA . SER A 1 96 ? 0.724 0.660 5.535 1.00 91.62 96 SER A CA 1
ATOM 774 C C . SER A 1 96 ? -0.487 1.593 5.500 1.00 91.62 96 SER A C 1
ATOM 776 O O . SER A 1 96 ? -0.545 2.552 4.737 1.00 91.62 96 SER A O 1
ATOM 778 N N . PHE A 1 97 ? -1.458 1.311 6.363 1.00 90.81 97 PHE A N 1
ATOM 779 C CA . PHE A 1 97 ? -2.628 2.145 6.613 1.00 90.81 97 PHE A CA 1
ATOM 780 C C . PHE A 1 97 ? -2.676 2.454 8.107 1.00 90.81 97 PHE A C 1
ATOM 782 O O . PHE A 1 97 ? -2.637 1.536 8.931 1.00 90.81 97 PHE A O 1
ATOM 789 N N . GLY A 1 98 ? -2.745 3.731 8.477 1.00 88.75 98 GLY A N 1
ATOM 790 C CA . GLY A 1 98 ? -2.807 4.167 9.873 1.00 88.75 98 GLY A CA 1
ATOM 791 C C . GLY A 1 98 ? -4.206 4.625 10.275 1.00 88.75 98 GLY A C 1
ATOM 792 O O . GLY A 1 98 ? -4.864 5.320 9.518 1.00 88.75 98 GLY A O 1
ATOM 793 N N . ALA A 1 99 ? -4.638 4.337 11.504 1.00 86.56 99 ALA A N 1
ATOM 794 C CA . ALA A 1 99 ? -5.955 4.758 12.002 1.00 86.56 99 ALA A CA 1
ATOM 795 C C . ALA A 1 99 ? -6.107 6.286 12.151 1.00 86.56 99 ALA A C 1
ATOM 797 O O . ALA A 1 99 ? -7.216 6.808 12.158 1.00 86.56 99 ALA A O 1
ATOM 798 N N . LYS A 1 100 ? -4.989 7.003 12.327 1.00 83.50 100 LYS A N 1
ATOM 799 C CA . LYS A 1 100 ? -4.948 8.470 12.480 1.00 83.50 100 LYS A CA 1
ATOM 800 C C . LYS A 1 100 ? -4.576 9.205 11.193 1.00 83.50 100 LYS A C 1
ATOM 802 O O . LYS A 1 100 ? -4.556 10.431 11.194 1.00 83.50 100 LYS A O 1
ATOM 807 N N . SER A 1 101 ? -4.210 8.464 10.151 1.00 81.69 101 SER A N 1
ATOM 808 C CA . SER A 1 101 ? -3.784 9.019 8.876 1.00 81.69 101 SER A CA 1
ATOM 809 C C . SER A 1 101 ? -4.874 8.752 7.858 1.00 81.69 101 SER A C 1
ATOM 811 O O . SER A 1 101 ? -5.351 7.630 7.732 1.00 81.69 101 SER A O 1
ATOM 813 N N . GLU A 1 102 ? -5.244 9.779 7.107 1.00 79.19 102 GLU A N 1
ATOM 814 C CA . GLU A 1 102 ? -6.059 9.584 5.912 1.00 79.19 102 GLU A CA 1
ATOM 815 C C . GLU A 1 102 ? -5.208 9.111 4.730 1.00 79.19 102 GLU A C 1
ATOM 817 O O . GLU A 1 102 ? -5.742 8.928 3.652 1.00 79.19 102 GLU A O 1
ATOM 822 N N . PHE A 1 103 ? -3.900 8.931 4.896 1.00 84.62 103 PHE A N 1
ATOM 823 C CA . PHE A 1 103 ? -2.976 8.530 3.842 1.00 84.62 103 PHE A CA 1
ATOM 824 C C . PHE A 1 103 ? -2.402 7.143 4.116 1.00 84.62 103 PHE A C 1
ATOM 826 O O . PHE A 1 103 ? -2.201 6.765 5.277 1.00 84.62 103 PHE A O 1
ATOM 833 N N . PHE A 1 104 ? -2.117 6.408 3.045 1.00 87.56 104 PHE A N 1
ATOM 834 C CA . PHE A 1 104 ? -1.337 5.174 3.106 1.00 87.56 104 PHE A CA 1
ATOM 835 C C . PHE A 1 104 ? 0.118 5.447 2.744 1.00 87.56 104 PHE A C 1
ATOM 837 O O . PHE 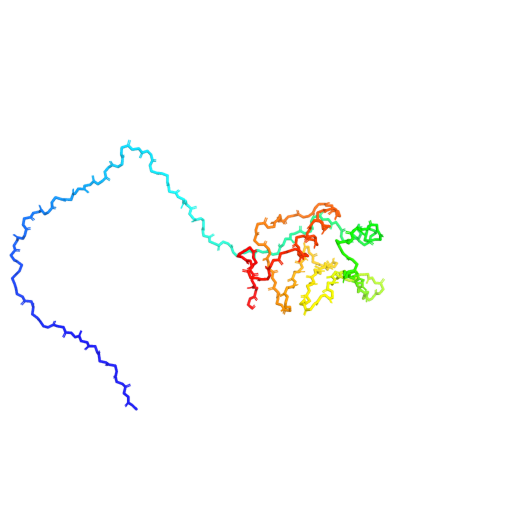A 1 104 ? 0.418 6.394 2.021 1.00 87.56 104 PHE A O 1
ATOM 844 N N . GLU A 1 105 ? 1.019 4.590 3.206 1.00 89.25 105 GLU A N 1
ATOM 845 C CA . GLU A 1 105 ? 2.435 4.678 2.858 1.00 89.25 105 GLU A CA 1
ATOM 846 C C . GLU A 1 105 ? 2.835 3.426 2.086 1.00 89.25 105 GLU A C 1
ATOM 848 O O . GLU A 1 105 ? 2.442 2.310 2.437 1.00 89.25 105 GLU A O 1
ATOM 853 N N . ILE A 1 106 ? 3.632 3.604 1.034 1.00 90.75 106 ILE A N 1
ATOM 854 C CA . ILE A 1 106 ? 4.209 2.504 0.265 1.00 90.75 106 ILE A CA 1
ATOM 855 C C . ILE A 1 106 ? 5.715 2.485 0.503 1.00 90.75 106 ILE A C 1
ATOM 857 O O . ILE A 1 106 ? 6.383 3.520 0.452 1.00 90.75 106 ILE A O 1
ATOM 861 N N . VAL A 1 107 ? 6.265 1.293 0.706 1.00 90.81 107 VAL A N 1
ATOM 862 C CA . VAL A 1 107 ? 7.709 1.055 0.714 1.00 90.81 107 VAL A CA 1
ATOM 863 C C . VAL A 1 107 ? 8.026 -0.011 -0.325 1.00 90.81 107 VAL A C 1
ATOM 865 O O . VAL A 1 107 ? 7.417 -1.080 -0.337 1.00 90.81 107 VAL A O 1
ATOM 868 N N . ILE A 1 108 ? 8.988 0.269 -1.199 1.00 90.56 108 ILE A N 1
ATOM 869 C CA . ILE A 1 108 ? 9.495 -0.669 -2.206 1.00 90.56 108 ILE A CA 1
ATOM 870 C C . ILE A 1 108 ? 11.014 -0.727 -2.041 1.00 90.56 108 ILE A C 1
ATOM 872 O O . ILE A 1 108 ? 11.661 0.315 -1.984 1.00 90.56 108 ILE A O 1
ATOM 876 N N . GLU A 1 109 ? 11.587 -1.929 -1.920 1.00 88.12 109 GLU A N 1
ATOM 877 C CA . GLU A 1 109 ? 13.035 -2.122 -1.704 1.00 88.12 109 GLU A CA 1
ATOM 878 C C . GLU A 1 109 ? 13.572 -1.361 -0.475 1.00 88.12 109 GLU A C 1
ATOM 880 O O . GLU A 1 109 ? 14.652 -0.768 -0.509 1.00 88.12 109 GLU A O 1
ATOM 885 N N . ASN A 1 110 ? 12.806 -1.348 0.622 1.00 85.62 110 ASN A N 1
ATOM 886 C CA . ASN A 1 110 ? 13.115 -0.591 1.846 1.00 85.62 110 ASN A CA 1
ATOM 887 C C . ASN A 1 110 ? 13.237 0.928 1.647 1.00 85.62 110 ASN A C 1
ATOM 889 O O . ASN A 1 110 ? 13.830 1.617 2.479 1.00 85.62 110 ASN A O 1
ATOM 893 N N . ARG A 1 111 ? 12.670 1.466 0.564 1.00 89.25 111 ARG A N 1
ATOM 894 C CA . ARG A 1 111 ? 12.616 2.905 0.311 1.00 89.25 111 ARG A CA 1
ATOM 895 C C . ARG A 1 111 ? 11.168 3.379 0.252 1.00 89.25 111 ARG A C 1
ATOM 897 O O . ARG A 1 111 ? 10.364 2.754 -0.443 1.00 89.25 111 ARG A O 1
ATOM 904 N N . PRO A 1 112 ? 10.819 4.463 0.964 1.00 89.69 112 PRO A N 1
ATOM 905 C CA . PRO A 1 112 ? 9.496 5.056 0.859 1.00 89.69 112 PRO A CA 1
ATOM 906 C C . PRO A 1 112 ? 9.259 5.510 -0.582 1.00 89.69 112 PRO A C 1
ATOM 908 O O . PRO A 1 112 ? 10.111 6.157 -1.197 1.00 89.69 112 PRO A O 1
ATOM 911 N N . ALA A 1 113 ? 8.113 5.136 -1.131 1.00 89.62 113 ALA A N 1
ATOM 912 C CA . ALA A 1 113 ? 7.808 5.285 -2.540 1.00 89.62 113 ALA A CA 1
ATOM 913 C C . ALA A 1 113 ? 6.389 5.814 -2.747 1.00 89.62 113 ALA A C 1
ATOM 915 O O . ALA A 1 113 ? 5.508 5.657 -1.905 1.00 89.62 113 ALA A O 1
ATOM 916 N N . LEU A 1 114 ? 6.184 6.434 -3.901 1.00 88.50 114 LEU A N 1
ATOM 917 C CA . LEU A 1 114 ? 4.904 6.912 -4.396 1.00 88.50 114 LEU A CA 1
ATOM 918 C C . LEU A 1 114 ? 4.681 6.339 -5.786 1.00 88.50 114 LEU A C 1
ATOM 920 O O . LEU A 1 114 ? 5.598 6.318 -6.607 1.00 88.50 114 LEU A O 1
ATOM 924 N N . LEU A 1 115 ? 3.454 5.909 -6.052 1.00 87.12 115 LEU A N 1
ATOM 925 C CA . LEU A 1 115 ? 3.040 5.486 -7.381 1.00 87.12 115 LEU A CA 1
ATOM 926 C C . LEU A 1 115 ? 2.473 6.692 -8.124 1.00 87.12 115 LEU A C 1
ATOM 928 O O . LEU A 1 115 ? 1.388 7.186 -7.809 1.00 87.12 115 LEU A O 1
ATOM 932 N N . LEU A 1 116 ? 3.219 7.175 -9.111 1.00 82.12 116 LEU A N 1
ATOM 933 C CA . LEU A 1 116 ? 2.761 8.212 -10.022 1.00 82.12 116 LEU A CA 1
ATOM 934 C C . LEU A 1 116 ? 1.522 7.697 -10.767 1.00 82.12 116 LEU A C 1
ATOM 936 O O . LEU A 1 116 ? 1.465 6.545 -11.183 1.00 82.12 116 LEU A O 1
ATOM 940 N N . GLY A 1 117 ? 0.493 8.532 -10.894 1.00 74.00 117 GLY A N 1
ATOM 941 C CA . GLY A 1 117 ? -0.758 8.138 -11.550 1.00 74.00 117 GLY A CA 1
ATOM 942 C C . GLY A 1 117 ? -1.655 7.189 -10.745 1.00 74.00 117 GLY A C 1
ATOM 943 O O . GLY A 1 117 ? -2.717 6.824 -11.245 1.00 74.00 117 GLY A O 1
ATOM 944 N N . SER A 1 118 ? -1.287 6.822 -9.509 1.00 74.69 118 SER A N 1
ATOM 945 C CA . SER A 1 118 ? -2.223 6.170 -8.586 1.00 74.69 118 SER A CA 1
ATOM 946 C C . SER A 1 118 ? -3.443 7.068 -8.363 1.00 74.69 118 SER A C 1
ATOM 948 O O . SER A 1 118 ? -3.285 8.290 -8.266 1.00 74.69 118 SER A O 1
ATOM 950 N N . PRO A 1 119 ? -4.659 6.506 -8.241 1.00 70.25 119 PRO A N 1
ATOM 951 C CA . PRO A 1 119 ? -5.812 7.294 -7.843 1.00 70.25 119 PRO A CA 1
ATOM 952 C C . PRO A 1 119 ? -5.532 7.987 -6.505 1.00 70.25 119 PRO A C 1
ATOM 954 O O . PRO A 1 119 ? -5.031 7.383 -5.556 1.00 70.25 119 PRO A O 1
ATOM 957 N N . ASN A 1 120 ? -5.888 9.271 -6.432 1.00 69.75 120 ASN A N 1
ATOM 958 C CA . ASN A 1 120 ? -5.759 10.065 -5.210 1.00 69.75 120 ASN A CA 1
ATOM 959 C C . ASN A 1 120 ? -6.705 9.586 -4.106 1.00 69.75 120 ASN A C 1
ATOM 961 O O . ASN A 1 120 ? -6.573 10.049 -2.979 1.00 69.75 120 ASN A O 1
ATOM 965 N N . THR A 1 121 ? -7.692 8.740 -4.422 1.00 76.44 121 THR A N 1
ATOM 966 C CA . THR A 1 121 ? -8.689 8.271 -3.462 1.00 76.44 121 THR A CA 1
ATOM 967 C C . THR A 1 121 ? -9.035 6.802 -3.627 1.00 76.44 121 THR A C 1
ATOM 969 O O . THR A 1 121 ? -9.372 6.391 -4.732 1.00 76.44 121 THR A O 1
ATOM 972 N N . PHE A 1 122 ? -9.043 6.070 -2.514 1.00 82.25 122 PHE A N 1
ATOM 973 C CA . PHE A 1 122 ? -9.538 4.693 -2.407 1.00 82.25 122 PHE A CA 1
ATOM 974 C C . PHE A 1 122 ? -10.918 4.710 -1.745 1.00 82.25 122 PHE A C 1
ATOM 976 O O . PHE A 1 122 ? -11.067 5.318 -0.675 1.00 82.25 122 PHE A O 1
ATOM 983 N N . ASN A 1 123 ? -11.912 4.085 -2.378 1.00 83.44 123 ASN A N 1
ATOM 984 C CA . ASN A 1 123 ? -13.307 4.104 -1.927 1.00 83.44 123 ASN A CA 1
ATOM 985 C C . ASN A 1 123 ? -13.780 2.742 -1.403 1.00 83.44 123 ASN A C 1
ATOM 987 O O . ASN A 1 123 ? -14.718 2.706 -0.607 1.00 83.44 123 ASN A O 1
ATOM 991 N N . CYS A 1 124 ? -13.152 1.645 -1.829 1.00 86.31 124 CYS A N 1
ATOM 992 C CA . CYS A 1 124 ? -13.507 0.290 -1.409 1.00 86.31 124 CYS A CA 1
ATOM 993 C C . CYS A 1 124 ? -12.276 -0.615 -1.227 1.00 86.31 124 CYS A C 1
ATOM 995 O O . CYS A 1 124 ? -11.135 -0.210 -1.460 1.00 86.31 124 CYS A O 1
ATOM 997 N N . VAL A 1 125 ? -12.508 -1.847 -0.764 1.00 88.00 125 VAL A N 1
ATOM 998 C CA . VAL A 1 125 ? -11.453 -2.840 -0.494 1.00 88.00 125 VAL A CA 1
ATOM 999 C C . VAL A 1 125 ? -10.826 -3.337 -1.789 1.00 88.00 125 VAL A C 1
ATOM 1001 O O . VAL A 1 125 ? -9.615 -3.544 -1.836 1.00 88.00 125 VAL A O 1
ATOM 1004 N N . GLU A 1 126 ? -11.617 -3.458 -2.852 1.00 89.25 126 GLU A N 1
ATOM 1005 C CA . GLU A 1 126 ? -11.159 -3.871 -4.177 1.00 89.25 126 GLU A CA 1
ATOM 1006 C C . GLU A 1 126 ? -10.094 -2.911 -4.724 1.00 89.25 126 GLU A C 1
ATOM 1008 O O . GLU A 1 126 ? -9.109 -3.360 -5.306 1.00 89.25 126 GLU A O 1
ATOM 1013 N N . ASP A 1 127 ? -10.219 -1.604 -4.471 1.00 87.81 127 ASP A N 1
ATOM 1014 C CA . ASP A 1 127 ? -9.193 -0.629 -4.863 1.00 87.81 127 ASP A CA 1
ATOM 1015 C C . ASP A 1 127 ? -7.846 -0.932 -4.179 1.00 87.81 127 ASP A C 1
ATOM 1017 O O . ASP A 1 127 ? -6.775 -0.789 -4.776 1.00 87.81 127 ASP A O 1
ATOM 1021 N N . ILE A 1 128 ? -7.886 -1.386 -2.923 1.00 88.88 128 ILE A N 1
ATOM 1022 C CA . ILE A 1 128 ? -6.693 -1.777 -2.164 1.00 88.88 128 ILE A CA 1
ATOM 1023 C C . ILE A 1 128 ? -6.138 -3.099 -2.706 1.00 88.88 128 ILE A C 1
ATOM 1025 O O . ILE A 1 128 ? -4.925 -3.233 -2.848 1.00 88.88 128 ILE A O 1
ATOM 1029 N N . GLU A 1 129 ? -6.987 -4.065 -3.059 1.00 90.69 129 GLU A N 1
ATOM 1030 C CA . GLU A 1 129 ? -6.552 -5.312 -3.709 1.00 90.69 129 GLU A CA 1
ATOM 1031 C C . GLU A 1 129 ? -5.833 -5.029 -5.033 1.00 90.69 129 GLU A C 1
ATOM 1033 O O . GLU A 1 129 ? -4.753 -5.573 -5.284 1.00 90.69 129 GLU A O 1
ATOM 1038 N N . ILE A 1 130 ? -6.380 -4.116 -5.840 1.00 89.75 130 ILE A N 1
ATOM 1039 C CA . ILE A 1 130 ? -5.763 -3.643 -7.082 1.00 89.75 130 ILE A CA 1
ATOM 1040 C C . ILE A 1 130 ? -4.411 -2.987 -6.784 1.00 89.75 130 ILE A C 1
ATOM 1042 O O . ILE A 1 130 ? -3.422 -3.312 -7.443 1.00 89.75 130 ILE A O 1
ATOM 1046 N N . LEU A 1 131 ? -4.328 -2.122 -5.766 1.00 89.56 131 LEU A N 1
ATOM 1047 C CA . LEU A 1 131 ? -3.071 -1.499 -5.344 1.00 89.56 131 LEU A CA 1
ATOM 1048 C C . LEU A 1 131 ? -2.014 -2.542 -4.958 1.00 89.56 131 LEU A C 1
ATOM 1050 O O . LEU A 1 131 ? -0.873 -2.463 -5.419 1.00 89.56 131 LEU A O 1
ATOM 1054 N N . LEU A 1 132 ? -2.381 -3.536 -4.146 1.00 90.44 132 LEU A N 1
ATOM 1055 C CA . LEU A 1 132 ? -1.475 -4.626 -3.778 1.00 90.44 132 LEU A CA 1
ATOM 1056 C C . LEU A 1 132 ? -1.038 -5.424 -5.013 1.00 90.44 132 LEU A C 1
ATOM 1058 O O . LEU A 1 132 ? 0.128 -5.814 -5.103 1.00 90.44 132 LEU A O 1
ATOM 1062 N N . GLY A 1 133 ? -1.940 -5.636 -5.975 1.00 89.69 133 GLY A N 1
ATOM 1063 C CA . GLY A 1 133 ? -1.645 -6.272 -7.259 1.00 89.69 133 GLY A CA 1
ATOM 1064 C C . GLY A 1 133 ? -0.627 -5.488 -8.090 1.00 89.69 133 GLY A C 1
ATOM 1065 O O . GLY A 1 133 ? 0.354 -6.067 -8.558 1.00 89.69 133 GLY A O 1
ATOM 1066 N N . ILE A 1 134 ? -0.797 -4.169 -8.204 1.00 89.50 134 ILE A N 1
ATOM 1067 C CA . ILE A 1 134 ? 0.156 -3.280 -8.887 1.00 89.50 134 ILE A CA 1
ATOM 1068 C C . ILE A 1 134 ? 1.516 -3.337 -8.191 1.00 89.50 134 ILE A C 1
ATOM 1070 O O . ILE A 1 134 ? 2.537 -3.559 -8.834 1.00 89.50 134 ILE A O 1
ATOM 1074 N N . ILE A 1 135 ? 1.551 -3.211 -6.865 1.00 89.81 135 ILE A N 1
ATOM 1075 C CA . ILE A 1 135 ? 2.805 -3.257 -6.098 1.00 89.81 135 ILE A CA 1
ATOM 1076 C C . ILE A 1 135 ? 3.465 -4.636 -6.196 1.00 89.81 135 ILE A C 1
ATOM 1078 O O . ILE A 1 135 ? 4.689 -4.756 -6.112 1.00 89.81 135 ILE A O 1
ATOM 1082 N N . HIS A 1 136 ? 2.688 -5.699 -6.390 1.00 89.19 136 HIS A N 1
ATOM 1083 C CA . HIS A 1 136 ? 3.221 -7.036 -6.608 1.00 89.19 136 HIS A CA 1
ATOM 1084 C C . HIS A 1 136 ? 3.925 -7.178 -7.969 1.00 89.19 136 HIS A C 1
ATOM 1086 O O . HIS A 1 136 ? 4.962 -7.841 -8.040 1.00 89.19 136 HIS A O 1
ATOM 1092 N N . THR A 1 137 ? 3.430 -6.535 -9.026 1.00 88.06 137 THR A N 1
ATOM 1093 C CA . THR A 1 137 ? 3.955 -6.698 -10.394 1.00 88.06 137 THR A CA 1
ATOM 1094 C C . THR A 1 137 ? 4.934 -5.609 -10.821 1.00 88.06 137 THR A C 1
ATOM 1096 O O . THR A 1 137 ? 5.800 -5.873 -11.656 1.00 88.06 137 THR A O 1
ATOM 1099 N N . ILE A 1 138 ? 4.846 -4.411 -10.240 1.00 88.44 138 ILE A N 1
ATOM 1100 C CA . ILE A 1 138 ? 5.662 -3.269 -10.650 1.00 88.44 138 ILE A CA 1
ATOM 1101 C C . ILE A 1 138 ? 7.157 -3.527 -10.425 1.00 88.44 138 ILE A C 1
ATOM 1103 O O . ILE A 1 138 ? 7.590 -4.090 -9.408 1.00 88.44 138 ILE A O 1
ATOM 1107 N N . ASN A 1 139 ? 7.963 -3.116 -11.403 1.00 88.38 139 ASN A N 1
ATOM 1108 C CA . ASN A 1 139 ? 9.415 -3.166 -11.308 1.00 88.38 139 ASN A CA 1
ATOM 1109 C C . ASN A 1 139 ? 9.900 -1.999 -10.440 1.00 88.38 139 ASN A C 1
ATOM 1111 O O . ASN A 1 139 ? 9.472 -0.871 -10.629 1.00 88.38 139 ASN A O 1
ATOM 1115 N N . ALA A 1 140 ? 10.834 -2.229 -9.518 1.00 87.12 140 ALA A N 1
ATOM 1116 C CA . ALA A 1 140 ? 11.366 -1.169 -8.661 1.00 87.12 140 ALA A CA 1
ATOM 1117 C C . ALA A 1 140 ? 12.067 -0.036 -9.441 1.00 87.12 140 ALA A C 1
ATOM 1119 O O . ALA A 1 140 ? 12.202 1.075 -8.933 1.00 87.12 140 ALA A O 1
ATOM 1120 N N . LYS A 1 141 ? 12.507 -0.294 -10.677 1.00 88.31 141 LYS A N 1
ATOM 1121 C CA . LYS A 1 141 ? 13.119 0.710 -11.565 1.00 88.31 141 LYS A CA 1
ATOM 1122 C C . LYS A 1 141 ? 12.118 1.392 -12.503 1.00 88.31 141 LYS A C 1
ATOM 1124 O O . LYS A 1 141 ? 12.540 2.109 -13.407 1.00 88.31 141 LYS A O 1
ATOM 1129 N N . ASP A 1 142 ? 10.826 1.128 -12.334 1.00 88.06 142 ASP A N 1
ATOM 1130 C CA . ASP A 1 142 ? 9.777 1.716 -13.158 1.00 88.06 142 ASP A CA 1
ATOM 1131 C C . ASP A 1 142 ? 9.725 3.241 -12.965 1.00 88.06 142 ASP A C 1
ATOM 1133 O O . ASP A 1 142 ? 9.847 3.747 -11.847 1.00 88.06 142 ASP A O 1
ATOM 1137 N N . CYS A 1 143 ? 9.553 3.982 -14.061 1.00 85.56 143 CYS A N 1
ATOM 1138 C CA . CYS A 1 143 ? 9.462 5.441 -14.038 1.00 85.56 143 CYS A CA 1
ATOM 1139 C C . CYS A 1 143 ? 8.192 5.944 -13.340 1.00 85.56 143 CYS A C 1
ATOM 1141 O O . CYS A 1 143 ? 8.136 7.112 -12.956 1.00 85.56 143 CYS A O 1
ATOM 1143 N N . MET A 1 144 ? 7.206 5.068 -13.140 1.00 87.00 144 MET A N 1
ATOM 1144 C CA . MET A 1 144 ? 5.995 5.343 -12.378 1.00 87.00 144 MET A CA 1
ATOM 1145 C C . MET A 1 144 ? 6.224 5.306 -10.860 1.00 87.00 144 MET A C 1
ATOM 1147 O O . MET A 1 144 ? 5.309 5.631 -10.107 1.00 87.00 144 MET A O 1
ATOM 1151 N N . ILE A 1 145 ? 7.421 4.943 -10.385 1.00 88.50 145 ILE A N 1
ATOM 1152 C CA . ILE A 1 145 ? 7.768 4.976 -8.962 1.00 88.50 145 ILE A CA 1
ATOM 1153 C C . ILE A 1 145 ? 8.600 6.218 -8.659 1.00 88.50 145 ILE A C 1
ATOM 1155 O O . ILE A 1 145 ? 9.708 6.400 -9.165 1.00 88.50 145 ILE A O 1
ATOM 1159 N N . PHE A 1 146 ? 8.097 7.048 -7.753 1.00 88.62 146 PHE A N 1
ATOM 1160 C CA . PHE A 1 146 ? 8.853 8.146 -7.171 1.00 88.62 146 PHE A CA 1
ATOM 1161 C C . PHE A 1 146 ? 9.319 7.771 -5.763 1.00 88.62 146 PHE A C 1
ATOM 1163 O O . PHE A 1 146 ? 8.512 7.630 -4.849 1.00 88.62 146 PHE A O 1
ATOM 1170 N N . TYR A 1 147 ? 10.629 7.628 -5.573 1.00 89.25 147 TYR A N 1
ATOM 1171 C CA . TYR A 1 147 ? 11.212 7.382 -4.256 1.00 89.25 147 TYR A CA 1
ATOM 1172 C C . TYR A 1 147 ? 11.335 8.689 -3.471 1.00 89.25 147 TYR A C 1
ATOM 1174 O O . TYR A 1 147 ? 11.976 9.640 -3.930 1.00 89.25 147 TYR A O 1
ATOM 1182 N N . LYS A 1 148 ? 10.736 8.725 -2.278 1.00 83.94 148 LYS A N 1
ATOM 1183 C CA . LYS A 1 148 ? 10.905 9.833 -1.334 1.00 83.94 148 LYS A CA 1
ATOM 1184 C C . LYS A 1 148 ? 12.361 9.826 -0.834 1.00 83.94 148 LYS A C 1
ATOM 1186 O O . LYS A 1 148 ? 12.938 8.759 -0.621 1.00 83.94 148 LYS A O 1
ATOM 1191 N N . LYS A 1 149 ? 12.959 11.016 -0.733 1.00 72.94 149 LYS A N 1
ATOM 1192 C CA . LYS A 1 149 ? 14.320 11.212 -0.209 1.00 72.94 149 LYS A CA 1
ATOM 1193 C C . LYS A 1 149 ? 14.348 11.144 1.309 1.00 72.94 149 LYS A C 1
ATOM 1195 O O . LYS A 1 149 ? 13.341 11.564 1.918 1.00 72.94 149 LYS A O 1
#

Foldseek 3Di:
DDDDDDDDDDDDDDPPPDDDDPPPPPDPPDDDDDDPDDPDDDDDFAFEPDQVVVVVVCVVVADQPDPQWDWDFDDDPNHTAKIKIWRPPPAIWIWMDGNPDRGIWIATSNFTKDFAPQHSYDHDSVSVNVVSVCSVPDDPPDPRIDTDD

Organism: Dendroctonus ponderosae (NCBI:txid77166)